Protein AF-A0A849QPM4-F1 (afdb_monomer)

Solvent-accessible surface area (backbone atoms only — not comparable to full-atom values): 6745 Å² total; per-residue (Å²): 118,54,63,45,78,47,82,52,65,40,59,77,87,46,47,65,64,45,48,28,86,63,24,33,84,74,69,76,41,72,45,34,41,70,76,54,75,69,30,29,40,37,68,52,59,66,65,58,49,67,76,77,43,57,95,75,34,30,56,38,23,39,34,31,46,74,77,60,52,73,65,28,50,52,52,50,50,54,53,51,52,49,59,72,71,38,87,42,35,65,56,47,51,51,52,38,43,75,80,37,46,67,54,40,53,51,49,52,51,46,47,46,75,74,45,51,93,80,112

Nearest PDB structures (foldseek):
  2b8w-assembly1_B  TM=3.363E-01  e=3.505E+00  Homo sapiens
  1m7b-assembly1_A  TM=2.935E-01  e=2.696E+00  Homo sapiens
  3clv-assembly1_A-2  TM=3.402E-01  e=8.781E+00  unclassified
  7u2p-assembly1_B  TM=2.395E-01  e=4.267E+00  Homo sapiens

Sequence (119 aa):
PGIYLELHSYSKDNFSILTGDGRFERHGVPAYIEIEAGVLMGSVSPHIRRDYFSPYDLCVSFEMPKRPSGQTLEVIGRLLDLVKECRDRDAFVSYMKTHYPVQTSVAVRNYLRFYGDLY

Structure (mmCIF, N/CA/C/O backbone):
data_AF-A0A849QPM4-F1
#
_entry.id   AF-A0A849QPM4-F1
#
loop_
_atom_site.group_PDB
_atom_site.id
_atom_site.type_symbol
_atom_site.label_atom_id
_atom_site.label_alt_id
_atom_site.label_comp_id
_atom_site.label_asym_id
_atom_site.label_entity_id
_atom_site.label_seq_id
_atom_site.pdbx_PDB_ins_code
_atom_site.Cartn_x
_atom_site.Cartn_y
_atom_site.Cartn_z
_atom_site.occupancy
_atom_site.B_iso_or_equiv
_atom_site.auth_seq_id
_atom_site.auth_comp_id
_atom_site.auth_asym_id
_atom_site.auth_atom_id
_atom_site.pdbx_PDB_model_num
ATOM 1 N N . PRO A 1 1 ? -1.801 -12.126 -14.353 1.00 72.75 1 PRO A N 1
ATOM 2 C CA . PRO A 1 1 ? -2.716 -10.962 -14.403 1.00 72.75 1 PRO A CA 1
ATOM 3 C C . PRO A 1 1 ? -1.890 -9.703 -14.154 1.00 72.75 1 PRO A C 1
ATOM 5 O O . PRO A 1 1 ? -0.985 -9.788 -13.335 1.00 72.75 1 PRO A O 1
ATOM 8 N N . GLY A 1 2 ? -2.168 -8.580 -14.825 1.00 89.06 2 GLY A N 1
ATOM 9 C CA . GLY A 1 2 ? -1.354 -7.360 -14.660 1.00 89.06 2 GLY A CA 1
ATOM 10 C C . GLY A 1 2 ? -1.485 -6.691 -13.285 1.00 89.06 2 GLY A C 1
ATOM 11 O O . GLY A 1 2 ? -0.663 -5.857 -12.909 1.00 89.06 2 GLY A O 1
ATOM 12 N N . ILE A 1 3 ? -2.524 -7.063 -12.531 1.00 92.62 3 ILE A N 1
ATOM 13 C CA . ILE A 1 3 ? -2.830 -6.551 -11.198 1.00 92.62 3 ILE A CA 1
ATOM 14 C C . ILE A 1 3 ? -3.250 -7.719 -10.296 1.00 92.62 3 ILE A C 1
ATOM 16 O O . ILE A 1 3 ? -4.076 -8.548 -10.681 1.00 92.62 3 ILE A O 1
ATOM 20 N N . TYR A 1 4 ? -2.689 -7.762 -9.092 1.00 94.75 4 TYR A N 1
ATOM 21 C CA . TYR A 1 4 ? -3.028 -8.670 -8.005 1.00 94.75 4 TYR A CA 1
ATOM 22 C C . TYR A 1 4 ? -3.171 -7.882 -6.705 1.00 94.75 4 TYR A C 1
ATOM 24 O O . TYR A 1 4 ? -2.316 -7.058 -6.366 1.00 94.75 4 TYR A O 1
ATOM 32 N N . LEU A 1 5 ? -4.263 -8.135 -5.987 1.00 95.25 5 LEU A N 1
ATOM 33 C CA . LEU A 1 5 ? -4.599 -7.441 -4.755 1.00 95.25 5 LEU A CA 1
ATOM 34 C C . LEU A 1 5 ? -4.949 -8.440 -3.658 1.00 95.25 5 LEU A C 1
ATOM 36 O O . LEU A 1 5 ? -5.775 -9.329 -3.862 1.00 95.25 5 LEU A O 1
ATOM 40 N N . GLU A 1 6 ? -4.362 -8.233 -2.486 1.00 96.62 6 GLU A N 1
ATOM 41 C CA . GLU A 1 6 ? -4.765 -8.872 -1.237 1.00 96.62 6 GLU A CA 1
ATOM 42 C C . GLU A 1 6 ? -5.471 -7.844 -0.347 1.00 96.62 6 GLU A C 1
ATOM 44 O O . GLU A 1 6 ? -5.038 -6.695 -0.237 1.00 96.62 6 GLU A O 1
ATOM 49 N N . LEU A 1 7 ? -6.566 -8.257 0.292 1.00 96.94 7 LEU A N 1
ATOM 50 C CA . LEU A 1 7 ? -7.263 -7.452 1.289 1.00 96.94 7 LEU A CA 1
ATOM 51 C C . LEU A 1 7 ? -7.363 -8.246 2.584 1.00 96.94 7 LEU A C 1
ATOM 53 O O . LEU A 1 7 ? -8.042 -9.272 2.641 1.00 96.94 7 LEU A O 1
ATOM 57 N N . HIS A 1 8 ? -6.716 -7.750 3.631 1.00 97.25 8 HIS A N 1
ATOM 58 C CA . HIS A 1 8 ? -6.685 -8.393 4.938 1.00 97.25 8 HIS A CA 1
ATOM 59 C C . HIS A 1 8 ? -7.186 -7.465 6.044 1.00 97.25 8 HIS A C 1
ATOM 61 O O . HIS A 1 8 ? -7.499 -6.289 5.839 1.00 97.25 8 HIS A O 1
ATOM 67 N N . SER A 1 9 ? -7.265 -8.014 7.255 1.00 96.94 9 SER A N 1
ATOM 68 C CA . SER A 1 9 ? -7.534 -7.224 8.448 1.00 96.94 9 SER A CA 1
ATOM 69 C C . SER A 1 9 ? -6.575 -7.544 9.585 1.00 96.94 9 SER A C 1
ATOM 71 O O . SER A 1 9 ? -6.178 -8.696 9.775 1.00 96.94 9 SER A O 1
ATOM 73 N N . TYR A 1 10 ? -6.260 -6.531 10.390 1.00 97.12 10 TYR A N 1
ATOM 74 C CA . TYR A 1 10 ? -5.343 -6.636 11.522 1.00 97.12 10 TYR A CA 1
ATOM 75 C C . TYR A 1 10 ? -6.030 -6.323 12.862 1.00 97.12 10 TYR A C 1
ATOM 77 O O . TYR A 1 10 ? -7.014 -5.580 12.946 1.00 97.12 10 TYR A O 1
ATOM 85 N N . SER A 1 11 ? -5.534 -6.919 13.949 1.00 96.25 11 SER A N 1
ATOM 86 C CA . SER A 1 11 ? -5.895 -6.514 15.317 1.00 96.25 11 SER A CA 1
ATOM 87 C C . SER A 1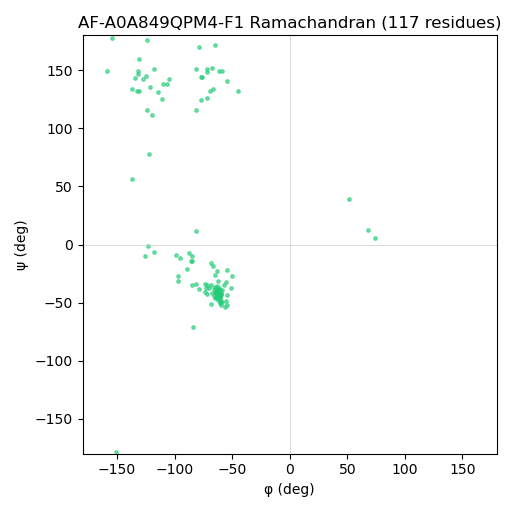 11 ? -5.160 -5.232 15.690 1.00 96.25 11 SER A C 1
ATOM 89 O O . SER A 1 11 ? -4.001 -5.074 15.329 1.00 96.25 11 SER A O 1
ATOM 91 N N . LYS A 1 12 ? -5.792 -4.337 16.460 1.00 91.12 12 LYS A N 1
ATOM 92 C CA . LYS A 1 12 ? -5.196 -3.042 16.847 1.00 91.12 12 LYS A CA 1
ATOM 93 C C . LYS A 1 12 ? -3.785 -3.174 17.435 1.00 91.12 12 LYS A C 1
ATOM 95 O O . LYS A 1 12 ? -2.923 -2.372 17.099 1.00 91.12 12 LYS A O 1
ATOM 100 N N . ASP A 1 13 ? -3.544 -4.223 18.217 1.00 92.88 13 ASP A N 1
ATOM 101 C CA . ASP A 1 13 ? -2.248 -4.503 18.849 1.00 92.88 13 ASP A CA 1
ATOM 102 C C . ASP A 1 13 ? -1.119 -4.765 17.837 1.00 92.88 13 ASP A C 1
ATOM 104 O O . ASP A 1 13 ? 0.051 -4.558 18.143 1.00 92.88 13 ASP A O 1
ATOM 108 N N . ASN A 1 14 ? -1.460 -5.168 16.609 1.00 93.50 14 ASN A N 1
ATOM 109 C CA . ASN A 1 14 ? -0.493 -5.421 15.545 1.00 93.50 14 ASN A CA 1
ATOM 110 C C . ASN A 1 14 ? -0.150 -4.173 14.731 1.00 93.50 14 ASN A C 1
ATOM 112 O O . ASN A 1 14 ? 0.756 -4.243 13.906 1.00 93.50 14 ASN A O 1
ATOM 116 N N . PHE A 1 15 ? -0.827 -3.039 14.934 1.00 93.75 15 PHE A N 1
ATOM 117 C CA . PHE A 1 15 ? -0.598 -1.844 14.120 1.00 93.75 15 PHE A CA 1
ATOM 118 C C . PHE A 1 15 ? 0.873 -1.410 14.140 1.00 93.75 15 PHE A C 1
ATOM 120 O O . PHE A 1 15 ? 1.505 -1.332 13.093 1.00 93.75 15 PHE A O 1
ATOM 127 N N . SER A 1 16 ? 1.443 -1.222 15.334 1.00 91.06 16 SER A N 1
ATOM 128 C CA . SER A 1 16 ? 2.841 -0.802 15.509 1.00 91.06 16 SER A CA 1
ATOM 129 C C . SER A 1 16 ? 3.851 -1.841 15.015 1.00 91.06 16 SER A C 1
ATOM 131 O O . SER A 1 16 ? 4.965 -1.493 14.627 1.00 91.06 16 SER A O 1
ATOM 133 N N . ILE A 1 17 ? 3.472 -3.120 15.010 1.00 90.31 17 ILE A N 1
ATOM 134 C CA . ILE A 1 17 ? 4.297 -4.214 14.485 1.00 90.31 17 ILE A CA 1
ATOM 135 C C . ILE A 1 17 ? 4.316 -4.170 12.953 1.00 90.31 17 ILE A C 1
ATOM 137 O O . ILE A 1 17 ? 5.363 -4.372 12.338 1.00 90.31 17 ILE A O 1
ATOM 141 N N . LEU A 1 18 ? 3.166 -3.894 12.334 1.00 91.50 18 LEU A N 1
ATOM 142 C CA . LEU A 1 18 ? 3.010 -3.841 10.883 1.00 91.50 18 LEU A CA 1
ATOM 143 C C . LEU A 1 18 ? 3.660 -2.593 10.278 1.00 91.50 18 LEU A C 1
ATOM 145 O O . LEU A 1 18 ? 4.253 -2.696 9.204 1.00 91.50 18 LEU A O 1
ATOM 149 N N . THR A 1 19 ? 3.584 -1.449 10.963 1.00 92.12 19 THR A N 1
ATOM 150 C CA . THR A 1 19 ? 4.086 -0.152 10.473 1.00 92.12 19 THR A CA 1
ATOM 151 C C . THR A 1 19 ? 5.462 0.240 11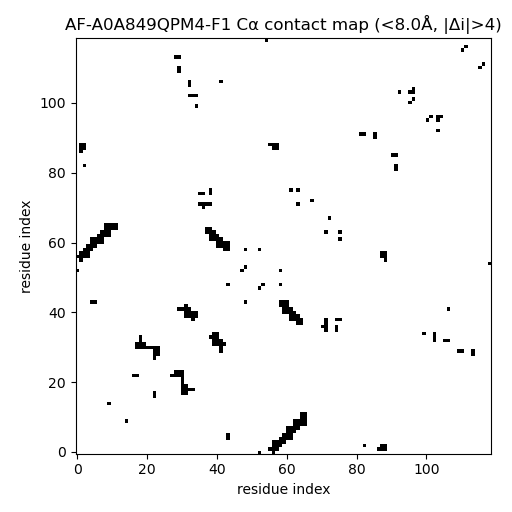.012 1.00 92.12 19 THR A C 1
ATOM 153 O O . THR A 1 19 ? 6.042 1.211 10.542 1.00 92.12 19 THR A O 1
ATOM 156 N N . GLY A 1 20 ? 6.007 -0.492 11.986 1.00 88.81 20 GLY A N 1
ATOM 157 C CA . GLY A 1 20 ? 7.228 -0.090 12.681 1.00 88.81 20 GLY A CA 1
ATOM 158 C C . GLY A 1 20 ? 8.482 -0.084 11.799 1.00 88.81 20 GLY A C 1
ATOM 159 O O . GLY A 1 20 ? 8.795 -1.077 11.142 1.00 88.81 20 GLY A O 1
ATOM 160 N N . ASP A 1 21 ? 9.266 0.993 11.887 1.00 71.88 21 ASP A N 1
ATOM 161 C CA . ASP A 1 21 ? 10.452 1.247 11.050 1.00 71.88 21 ASP A CA 1
ATOM 162 C C . ASP A 1 21 ? 11.504 0.126 11.083 1.00 71.88 21 ASP A C 1
ATOM 164 O O . ASP A 1 21 ? 12.136 -0.160 10.073 1.00 71.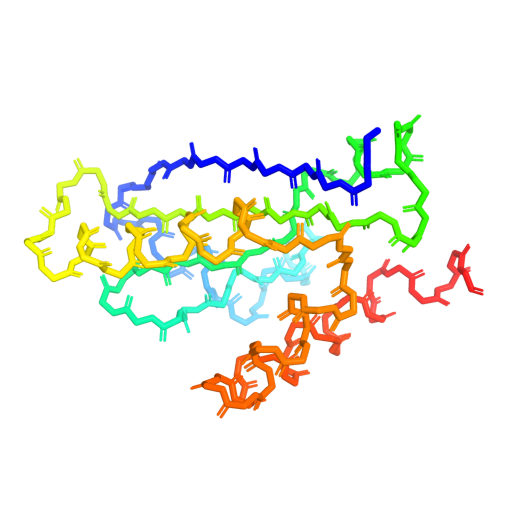88 21 ASP A O 1
ATOM 168 N N . GLY A 1 22 ? 11.643 -0.575 12.215 1.00 77.19 22 GLY A N 1
ATOM 169 C CA . GLY A 1 22 ? 12.579 -1.696 12.372 1.00 77.19 22 GLY A CA 1
ATOM 170 C C . GLY A 1 22 ? 12.080 -3.041 11.834 1.00 77.19 22 GLY A C 1
ATOM 171 O O . GLY A 1 22 ? 12.610 -4.084 12.222 1.00 77.19 22 GLY A O 1
ATOM 172 N N . ARG A 1 23 ? 10.978 -3.083 11.071 1.00 81.50 23 ARG A N 1
ATOM 173 C CA . ARG A 1 23 ? 10.416 -4.346 10.557 1.00 81.50 23 ARG A CA 1
ATOM 174 C C . ARG A 1 23 ? 11.329 -4.978 9.510 1.00 81.50 23 ARG A C 1
ATOM 176 O O . ARG A 1 23 ? 11.461 -6.199 9.495 1.00 81.50 23 ARG A O 1
ATOM 183 N N . PHE A 1 24 ? 12.001 -4.162 8.700 1.00 83.44 24 PHE A N 1
ATOM 184 C CA . PHE A 1 24 ? 12.929 -4.660 7.689 1.00 83.44 24 PHE A CA 1
ATOM 185 C C . PHE A 1 24 ? 14.108 -5.390 8.336 1.00 83.44 24 PHE A C 1
ATOM 187 O O . PHE A 1 24 ? 14.428 -6.509 7.957 1.00 83.44 24 PHE A O 1
ATOM 194 N N . GLU A 1 25 ? 14.699 -4.804 9.371 1.00 82.69 25 GLU A N 1
ATOM 195 C CA . GLU A 1 25 ? 15.850 -5.360 10.079 1.00 82.69 25 GLU A CA 1
ATOM 196 C C . GLU A 1 25 ? 15.465 -6.584 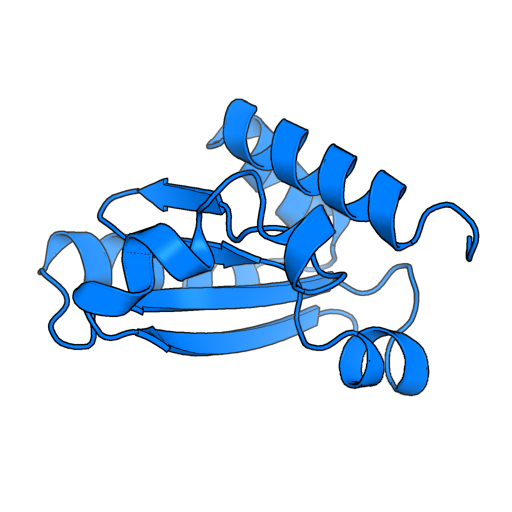10.922 1.00 82.69 25 GLU A C 1
ATOM 198 O O . GLU A 1 25 ? 16.246 -7.524 11.035 1.00 82.69 25 GLU A O 1
ATOM 203 N N . ARG A 1 26 ? 14.254 -6.600 11.498 1.00 83.38 26 ARG A N 1
ATOM 204 C CA . ARG A 1 26 ? 13.790 -7.694 12.372 1.00 83.38 26 ARG A CA 1
ATOM 205 C C . ARG A 1 26 ? 13.178 -8.877 11.628 1.00 83.38 26 ARG A C 1
ATOM 207 O O . ARG A 1 26 ? 13.297 -10.006 12.090 1.00 83.38 26 ARG A O 1
ATOM 214 N N . HIS A 1 27 ? 12.490 -8.621 10.520 1.00 82.81 27 HIS A N 1
ATOM 215 C CA . HIS A 1 27 ? 11.687 -9.625 9.814 1.00 82.81 27 HIS A CA 1
ATOM 216 C C . HIS A 1 27 ? 12.099 -9.810 8.354 1.00 82.81 27 HIS A C 1
ATOM 218 O O . HIS A 1 27 ? 11.496 -10.618 7.653 1.00 82.81 27 HIS A O 1
ATOM 224 N N . GLY A 1 28 ? 13.095 -9.059 7.879 1.00 83.75 28 GLY A N 1
ATOM 225 C CA . GLY A 1 28 ? 13.572 -9.140 6.504 1.00 83.75 28 GLY A CA 1
ATOM 226 C C . GLY A 1 28 ? 12.566 -8.634 5.474 1.00 83.75 28 GLY A C 1
ATOM 227 O O . GLY A 1 28 ? 12.765 -8.889 4.298 1.00 83.75 28 GLY A O 1
ATOM 228 N N . VAL A 1 29 ? 11.484 -7.954 5.873 1.00 85.31 29 VAL A N 1
ATOM 229 C CA . VAL A 1 29 ? 10.455 -7.432 4.959 1.00 85.31 29 VAL A CA 1
ATOM 230 C C . VAL A 1 29 ? 10.092 -5.987 5.307 1.00 85.31 29 VAL A C 1
ATOM 232 O O . VAL A 1 29 ? 10.042 -5.643 6.492 1.00 85.31 29 VAL A O 1
ATOM 235 N N . PRO A 1 30 ? 9.815 -5.119 4.315 1.00 88.56 30 PRO A N 1
ATOM 236 C CA . PRO A 1 30 ? 9.455 -3.731 4.585 1.00 88.56 30 PRO A CA 1
ATOM 237 C C . PRO A 1 30 ? 8.208 -3.578 5.462 1.00 88.56 30 PRO A C 1
ATOM 239 O O . PRO A 1 30 ? 7.289 -4.398 5.412 1.00 88.56 30 PRO A O 1
ATOM 242 N N . ALA A 1 31 ? 8.158 -2.502 6.245 1.00 92.62 31 ALA A N 1
ATOM 243 C CA . ALA A 1 31 ? 6.954 -2.087 6.959 1.00 92.62 31 ALA A CA 1
ATOM 244 C C . ALA A 1 31 ? 5.805 -1.760 5.994 1.00 92.62 31 ALA A C 1
ATOM 246 O O . ALA A 1 31 ? 6.028 -1.293 4.871 1.00 92.62 31 ALA A O 1
ATOM 247 N N . TYR A 1 32 ? 4.579 -1.997 6.456 1.00 95.12 32 TYR A N 1
ATOM 248 C CA . TYR A 1 32 ? 3.394 -1.419 5.840 1.00 95.12 32 TYR A CA 1
ATOM 249 C C . TYR A 1 32 ? 3.383 0.096 6.046 1.00 95.12 32 TYR A C 1
ATOM 251 O O . TYR A 1 32 ? 3.904 0.612 7.033 1.00 95.12 32 TYR A O 1
ATOM 259 N N . ILE A 1 33 ? 2.756 0.803 5.115 1.00 96.06 33 ILE A N 1
ATOM 260 C CA . ILE A 1 33 ? 2.652 2.259 5.110 1.00 96.06 33 ILE A CA 1
ATOM 261 C C . ILE A 1 33 ? 1.200 2.623 5.377 1.00 96.06 33 ILE A C 1
ATOM 263 O O . ILE A 1 33 ? 0.313 2.162 4.662 1.00 96.06 33 ILE A O 1
ATOM 267 N N . GLU A 1 34 ? 0.943 3.451 6.386 1.00 96.75 34 GLU A N 1
ATOM 268 C CA . GLU A 1 34 ? -0.404 3.973 6.606 1.00 96.75 34 GLU A CA 1
ATOM 269 C C . GLU A 1 34 ? -0.764 4.997 5.519 1.00 96.75 34 GLU A C 1
ATOM 271 O O . GLU A 1 34 ? -0.030 5.957 5.274 1.00 96.75 34 GLU A O 1
ATOM 276 N N . ILE A 1 35 ? -1.896 4.766 4.855 1.00 95.94 35 ILE A N 1
ATOM 277 C CA . ILE A 1 35 ? -2.484 5.667 3.866 1.00 95.94 35 ILE A CA 1
ATOM 278 C C . ILE A 1 35 ? -3.321 6.718 4.594 1.00 95.94 35 ILE A C 1
ATOM 280 O O . ILE A 1 35 ? -2.919 7.877 4.665 1.00 95.94 35 ILE A O 1
ATOM 284 N N . GLU A 1 36 ? -4.457 6.298 5.155 1.00 95.38 36 GLU A N 1
ATOM 285 C CA . GLU A 1 36 ? -5.420 7.123 5.890 1.00 95.38 36 GLU A CA 1
ATOM 286 C C . GLU A 1 36 ? -6.274 6.234 6.808 1.00 95.38 36 GLU A C 1
ATOM 288 O O . GLU A 1 36 ? -6.584 5.099 6.452 1.00 95.38 36 GLU A O 1
ATOM 293 N N . ALA A 1 37 ? -6.729 6.761 7.949 1.00 95.75 37 ALA A N 1
ATOM 294 C CA . ALA A 1 37 ? -7.741 6.129 8.809 1.00 95.75 37 ALA A CA 1
ATOM 295 C C . ALA A 1 37 ? -7.445 4.659 9.196 1.00 95.75 37 ALA A C 1
ATOM 297 O O . ALA A 1 37 ? -8.357 3.823 9.231 1.00 95.75 37 ALA A O 1
ATOM 298 N N . GLY A 1 38 ? -6.177 4.332 9.480 1.00 96.31 38 GLY A N 1
ATOM 299 C CA . GLY A 1 38 ? -5.733 2.972 9.792 1.00 96.31 38 GLY A CA 1
ATOM 300 C C . GLY A 1 38 ? -5.670 2.031 8.586 1.00 96.31 38 GLY A C 1
ATOM 301 O O . GLY A 1 38 ? -5.426 0.842 8.750 1.00 96.31 38 GLY A O 1
ATOM 302 N N . VAL A 1 39 ? -5.893 2.510 7.366 1.00 98.06 39 VAL A N 1
ATOM 303 C CA . VAL A 1 39 ? -5.677 1.695 6.171 1.00 98.06 39 VAL A CA 1
ATOM 304 C C . VAL A 1 39 ? -4.190 1.629 5.878 1.00 98.06 39 VAL A C 1
ATOM 306 O O . VAL A 1 39 ? -3.528 2.651 5.708 1.00 98.06 39 VAL A O 1
ATOM 309 N N . LEU A 1 40 ? -3.674 0.412 5.800 1.00 97.81 40 LEU A N 1
ATOM 310 C CA . LEU A 1 40 ? -2.278 0.115 5.542 1.00 97.81 40 LEU A CA 1
ATOM 311 C C . LEU A 1 40 ? -2.100 -0.382 4.110 1.00 97.81 40 LEU A C 1
ATOM 313 O O . LEU A 1 40 ? -2.921 -1.147 3.615 1.00 97.81 40 LEU A O 1
ATOM 317 N N . MET A 1 41 ? -1.001 0.009 3.471 1.00 97.12 41 MET A N 1
ATOM 318 C CA . MET A 1 41 ? -0.583 -0.458 2.152 1.00 97.12 41 MET A CA 1
ATOM 319 C C . MET A 1 41 ? 0.798 -1.106 2.229 1.00 97.12 41 MET A C 1
ATOM 321 O O . MET A 1 41 ? 1.723 -0.566 2.840 1.00 97.12 41 MET A O 1
ATOM 325 N N . GLY A 1 42 ? 0.952 -2.253 1.577 1.00 93.69 42 GLY A N 1
ATOM 326 C CA . GLY A 1 42 ? 2.212 -2.978 1.489 1.00 93.69 42 GLY A CA 1
ATOM 327 C C . GLY A 1 42 ? 2.333 -3.793 0.205 1.00 93.69 42 GLY A C 1
ATOM 328 O O . GLY A 1 42 ? 1.453 -3.785 -0.655 1.00 93.69 42 GLY A O 1
ATOM 329 N N . SER A 1 43 ? 3.450 -4.508 0.080 1.00 87.12 43 SER A N 1
ATOM 330 C CA . SER A 1 43 ? 3.610 -5.556 -0.932 1.00 87.12 43 SER A CA 1
ATOM 331 C C . SER A 1 43 ? 2.960 -6.844 -0.435 1.00 87.12 43 SER A C 1
ATOM 333 O O . SER A 1 43 ? 2.971 -7.124 0.762 1.00 87.12 43 SER A O 1
ATOM 335 N N . VAL A 1 44 ? 2.482 -7.663 -1.369 1.00 92.38 44 VAL A N 1
ATOM 336 C CA . VAL A 1 44 ? 2.120 -9.062 -1.095 1.00 92.38 44 VAL A CA 1
ATOM 337 C C . VAL A 1 44 ? 3.353 -9.885 -0.705 1.00 92.38 44 VAL A C 1
ATOM 339 O O . VAL A 1 44 ? 4.492 -9.412 -0.838 1.00 92.38 44 VAL A O 1
ATOM 342 N N . SER A 1 45 ? 3.122 -11.125 -0.262 1.00 89.81 45 SER A N 1
ATOM 343 C CA . SER A 1 45 ? 4.175 -12.094 0.069 1.00 89.81 45 SER A CA 1
ATOM 344 C C . SER A 1 45 ? 5.282 -12.140 -1.003 1.00 89.81 45 SER A C 1
ATOM 346 O O . SER A 1 45 ? 4.965 -12.269 -2.190 1.00 89.81 45 SER A O 1
ATOM 348 N N . PRO A 1 46 ? 6.577 -12.097 -0.623 1.00 88.94 46 PRO A N 1
ATOM 349 C CA . PRO A 1 46 ? 7.683 -12.167 -1.578 1.00 88.94 46 PRO A CA 1
ATOM 350 C C . PRO A 1 46 ? 7.659 -13.419 -2.456 1.00 88.94 46 PRO A C 1
ATOM 352 O O . PRO A 1 46 ? 8.006 -13.329 -3.628 1.00 88.94 46 PRO A O 1
ATOM 355 N N . HIS A 1 47 ? 7.220 -14.560 -1.914 1.00 90.31 47 HIS A N 1
ATOM 356 C CA . HIS A 1 47 ? 7.062 -15.798 -2.682 1.00 90.31 47 HIS A CA 1
ATOM 357 C C . HIS A 1 47 ? 5.983 -15.644 -3.751 1.00 90.31 47 HIS A C 1
ATOM 359 O O . HIS A 1 47 ? 6.216 -15.935 -4.916 1.00 90.31 47 HIS A O 1
ATOM 365 N N . ILE A 1 48 ? 4.828 -15.077 -3.385 1.00 90.56 48 ILE A N 1
ATOM 366 C CA . ILE A 1 48 ? 3.757 -14.819 -4.352 1.00 90.56 48 ILE A CA 1
ATOM 367 C C . ILE A 1 48 ? 4.260 -13.876 -5.449 1.00 90.56 48 ILE A C 1
ATOM 369 O O . ILE A 1 48 ? 4.124 -14.174 -6.632 1.00 90.56 48 ILE A O 1
ATOM 373 N N . ARG A 1 49 ? 4.886 -12.755 -5.069 1.00 90.88 49 ARG A N 1
ATOM 374 C CA . ARG A 1 49 ? 5.352 -11.757 -6.037 1.00 90.88 49 ARG A CA 1
ATOM 375 C C . ARG A 1 49 ? 6.436 -12.290 -6.975 1.00 90.88 49 ARG A C 1
ATOM 377 O O . ARG A 1 49 ? 6.395 -11.959 -8.151 1.00 90.88 49 ARG A O 1
ATOM 384 N N . ARG A 1 50 ? 7.409 -13.055 -6.470 1.00 90.31 50 ARG A N 1
ATOM 385 C CA . ARG A 1 50 ? 8.548 -13.542 -7.270 1.00 90.31 50 ARG A CA 1
ATOM 386 C C . ARG A 1 50 ? 8.189 -14.740 -8.140 1.00 90.31 50 ARG A C 1
ATOM 388 O O . ARG A 1 50 ? 8.663 -14.817 -9.266 1.00 90.31 50 ARG A O 1
ATOM 395 N N . ASP A 1 51 ? 7.359 -15.646 -7.632 1.00 92.00 51 ASP A N 1
ATOM 396 C CA . ASP A 1 51 ? 7.152 -16.941 -8.282 1.00 92.00 51 ASP A CA 1
ATOM 397 C C . ASP A 1 51 ? 6.018 -16.900 -9.323 1.00 92.00 51 ASP A C 1
ATOM 399 O O . ASP A 1 51 ? 5.981 -17.739 -10.222 1.00 92.00 51 ASP A O 1
ATOM 403 N N . TYR A 1 52 ? 5.097 -15.927 -9.230 1.00 92.69 52 TYR A N 1
ATOM 404 C CA . TYR A 1 52 ? 3.870 -15.906 -10.044 1.00 92.69 52 TYR A CA 1
ATOM 405 C C . TYR A 1 52 ? 3.635 -14.623 -10.848 1.00 92.69 52 TYR A C 1
ATOM 407 O O . TYR A 1 52 ? 2.724 -14.598 -11.679 1.00 92.69 52 TYR A O 1
ATOM 415 N N . PHE A 1 53 ? 4.411 -13.561 -10.617 1.00 92.31 53 PHE A N 1
ATOM 416 C CA . PHE A 1 53 ? 4.171 -12.253 -11.228 1.00 92.31 53 PHE A CA 1
ATOM 417 C C . PHE A 1 53 ? 5.433 -11.653 -11.834 1.00 92.31 53 PHE A C 1
ATOM 419 O O . PHE A 1 53 ? 6.549 -11.852 -11.360 1.00 92.31 53 PHE A O 1
ATOM 426 N N . SER A 1 54 ? 5.235 -10.873 -12.891 1.00 90.12 54 SER A N 1
ATOM 427 C CA . SER A 1 54 ? 6.292 -10.084 -13.506 1.00 90.12 54 SER A CA 1
ATOM 428 C C . SER A 1 54 ? 6.680 -8.894 -12.612 1.00 90.12 54 SER A C 1
ATOM 430 O O . SER A 1 54 ? 5.814 -8.326 -11.940 1.00 90.12 54 SER A O 1
ATOM 432 N N . PRO A 1 55 ? 7.937 -8.407 -12.652 1.00 84.94 55 PRO A N 1
ATOM 433 C CA . PRO A 1 55 ? 8.314 -7.111 -12.065 1.00 84.94 55 PRO A CA 1
ATOM 434 C C . PRO A 1 55 ? 7.418 -5.938 -12.482 1.00 84.94 55 PRO A C 1
ATOM 436 O O . PRO A 1 55 ? 7.299 -4.948 -11.748 1.00 84.94 55 PRO A O 1
ATOM 439 N N . TYR A 1 56 ? 6.808 -6.030 -13.665 1.00 87.38 56 TYR A N 1
ATOM 440 C CA . TYR A 1 56 ? 5.931 -5.001 -14.215 1.00 87.38 56 TYR A CA 1
ATOM 441 C C . TYR A 1 56 ? 4.480 -5.113 -13.729 1.00 87.38 56 TYR A C 1
ATOM 443 O O . TYR A 1 56 ? 3.741 -4.135 -13.837 1.00 87.38 56 TYR A O 1
ATOM 451 N N . ASP A 1 57 ? 4.095 -6.241 -13.126 1.00 92.38 57 ASP A N 1
ATOM 452 C CA . ASP A 1 57 ? 2.761 -6.426 -12.562 1.00 92.38 57 ASP A CA 1
ATOM 453 C C . ASP A 1 57 ? 2.626 -5.682 -11.223 1.00 92.38 57 ASP A C 1
ATOM 455 O O . ASP A 1 57 ? 3.551 -5.611 -10.394 1.00 92.38 57 ASP A O 1
ATOM 459 N N . LEU A 1 58 ? 1.435 -5.135 -10.981 1.00 92.31 58 LEU A N 1
ATOM 460 C CA . LEU A 1 58 ? 1.078 -4.538 -9.700 1.00 92.31 58 LEU A CA 1
ATOM 461 C C . LEU A 1 58 ? 0.670 -5.642 -8.724 1.00 92.31 58 LEU A C 1
ATOM 463 O O . LEU A 1 58 ? -0.356 -6.282 -8.921 1.00 92.31 58 LEU A O 1
ATOM 467 N N . CYS A 1 59 ? 1.428 -5.831 -7.643 1.00 94.31 59 CYS A N 1
ATOM 468 C CA . CYS A 1 59 ? 1.007 -6.674 -6.524 1.00 94.31 59 CYS A CA 1
ATOM 469 C C . CYS A 1 59 ? 0.948 -5.823 -5.259 1.00 94.31 59 CYS A C 1
ATOM 471 O O . CYS A 1 59 ? 1.993 -5.393 -4.763 1.00 94.31 59 CYS A O 1
ATOM 473 N N . VAL A 1 60 ? -0.252 -5.588 -4.739 1.00 95.00 60 VAL A N 1
ATOM 474 C CA . VAL A 1 60 ? -0.479 -4.724 -3.576 1.00 95.00 60 VAL A CA 1
ATOM 475 C C . VAL A 1 60 ? -1.297 -5.452 -2.518 1.00 95.00 60 VAL A C 1
ATOM 477 O O 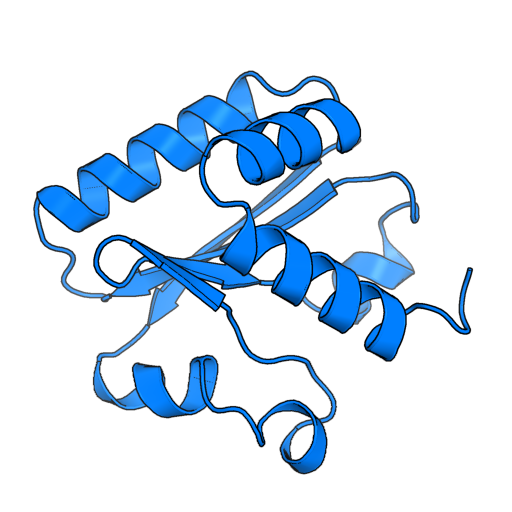. VAL A 1 60 ? -2.204 -6.216 -2.832 1.00 95.00 60 VAL A O 1
ATOM 480 N N . SER A 1 61 ? -0.966 -5.217 -1.256 1.00 96.75 61 SER A N 1
ATOM 481 C CA . SER A 1 61 ? -1.754 -5.663 -0.113 1.00 96.75 61 SER A CA 1
ATOM 482 C C . SER A 1 61 ? -2.305 -4.443 0.610 1.00 96.75 61 SER A C 1
ATOM 484 O O . SER A 1 61 ? -1.553 -3.504 0.899 1.00 96.75 61 SER A O 1
ATOM 486 N N . PHE A 1 62 ? -3.604 -4.462 0.902 1.00 97.94 62 PHE A N 1
ATOM 487 C CA . PHE A 1 62 ? -4.234 -3.522 1.817 1.00 97.94 62 PHE A CA 1
ATOM 488 C C . PHE A 1 62 ? -4.648 -4.228 3.102 1.00 97.94 62 PHE A C 1
ATOM 490 O O . PHE A 1 62 ? -5.226 -5.316 3.071 1.00 97.94 62 PHE A O 1
ATOM 497 N N . GLU A 1 63 ? -4.420 -3.575 4.238 1.00 97.94 63 GLU A N 1
ATOM 498 C CA . GLU A 1 63 ? -4.951 -4.037 5.516 1.00 97.94 63 GLU A CA 1
ATOM 499 C C . GLU A 1 63 ? -5.761 -2.950 6.216 1.00 97.94 63 GLU A C 1
ATOM 501 O O . GLU A 1 63 ? -5.428 -1.769 6.165 1.00 97.94 63 GLU A O 1
ATOM 506 N N . MET A 1 64 ? -6.819 -3.361 6.911 1.00 97.69 64 MET A N 1
ATOM 507 C CA . MET A 1 64 ? -7.637 -2.480 7.746 1.00 97.69 64 MET A CA 1
ATOM 508 C C . MET A 1 64 ? -7.851 -3.074 9.146 1.00 97.69 64 MET A C 1
ATOM 510 O O . MET A 1 64 ? -7.746 -4.290 9.327 1.00 97.69 64 MET A O 1
ATOM 514 N N . PRO A 1 65 ? -8.198 -2.274 10.166 1.00 97.75 65 PRO A N 1
ATOM 515 C CA . PRO A 1 65 ? -8.584 -2.809 11.463 1.00 97.75 65 PRO A CA 1
ATOM 516 C C . PRO A 1 65 ? -9.727 -3.824 11.342 1.00 97.75 65 PRO A C 1
ATOM 518 O O . PRO A 1 65 ? -10.709 -3.575 10.650 1.00 97.75 65 PRO A O 1
ATOM 521 N N . LYS A 1 66 ? -9.679 -4.917 12.116 1.00 97.19 66 LYS A N 1
ATOM 522 C CA . LYS A 1 66 ? -10.784 -5.901 12.232 1.00 97.19 66 LYS A CA 1
ATOM 523 C C . LYS A 1 66 ? -12.136 -5.288 12.618 1.00 97.19 66 LYS A C 1
ATOM 525 O O . LYS A 1 66 ? -13.176 -5.904 12.415 1.00 97.19 66 LYS A O 1
ATOM 530 N N . ARG A 1 67 ? -12.120 -4.106 13.234 1.00 96.38 67 ARG A N 1
ATOM 531 C CA . ARG A 1 67 ? -13.305 -3.299 13.549 1.00 96.38 67 ARG A CA 1
ATOM 532 C C . ARG A 1 67 ? -13.127 -1.930 12.884 1.00 96.38 67 ARG A C 1
ATOM 534 O O . ARG A 1 67 ? -12.677 -1.007 13.569 1.00 96.38 67 ARG A O 1
ATOM 541 N N . PRO A 1 68 ? -13.362 -1.827 11.565 1.00 96.50 68 PRO A N 1
ATOM 542 C CA . PRO A 1 68 ? -13.132 -0.596 10.822 1.00 96.50 68 PRO A CA 1
ATOM 543 C C . PRO A 1 68 ? -14.195 0.450 11.182 1.00 96.50 68 PRO A C 1
ATOM 545 O O . PRO A 1 68 ? -15.333 0.106 11.506 1.00 96.50 68 PRO A O 1
ATOM 548 N N . SER A 1 69 ? -13.826 1.730 11.145 1.00 97.19 69 SER A N 1
ATOM 549 C CA . SER A 1 69 ? -14.803 2.822 11.216 1.00 97.19 69 SER A CA 1
ATOM 550 C C . SER A 1 69 ? -15.473 3.022 9.850 1.00 97.19 69 SER A C 1
ATOM 552 O O . SER A 1 69 ? -15.006 2.485 8.844 1.00 97.19 69 SER A O 1
ATOM 554 N N . GLY A 1 70 ? -16.536 3.834 9.789 1.00 98.12 70 GLY A N 1
ATOM 555 C CA . GLY A 1 70 ? -17.122 4.244 8.505 1.00 98.12 70 GLY A CA 1
ATOM 556 C C . GLY A 1 70 ? -16.082 4.885 7.579 1.00 98.12 70 GLY A C 1
ATOM 557 O O . GLY A 1 70 ? -15.961 4.490 6.427 1.00 98.12 70 GLY A O 1
ATOM 558 N N . GLN A 1 71 ? -15.232 5.758 8.128 1.00 98.00 71 GLN A N 1
ATOM 559 C CA . GLN A 1 71 ? -14.140 6.392 7.386 1.00 98.00 71 GLN A CA 1
ATOM 560 C C . GLN A 1 71 ? -13.123 5.373 6.849 1.00 98.00 71 GLN A C 1
ATOM 562 O O . GLN A 1 71 ? -12.697 5.473 5.704 1.00 98.00 71 GLN A O 1
ATOM 567 N N . THR A 1 72 ? -12.742 4.362 7.638 1.00 98.06 72 THR A N 1
ATOM 568 C CA . THR A 1 72 ? -11.853 3.289 7.161 1.00 98.06 72 THR A CA 1
ATOM 569 C C . THR A 1 72 ? -12.470 2.548 5.970 1.00 98.06 72 THR A C 1
ATOM 571 O O . THR A 1 72 ? -11.775 2.264 4.995 1.00 98.06 72 THR A O 1
ATOM 574 N N . LEU A 1 73 ? -13.771 2.240 6.034 1.00 98.06 73 LEU A N 1
ATOM 575 C CA . LEU A 1 73 ? -14.480 1.558 4.948 1.00 98.06 73 LEU A CA 1
ATOM 576 C C . LEU A 1 73 ? -14.567 2.426 3.687 1.00 98.06 73 LEU A C 1
ATOM 578 O O . LEU A 1 73 ? -14.388 1.903 2.591 1.00 98.06 73 LEU A O 1
ATOM 582 N N . GLU A 1 74 ? -14.777 3.735 3.831 1.00 98.19 74 GLU A N 1
ATOM 583 C CA . GLU A 1 74 ? -14.753 4.686 2.712 1.00 98.19 74 GLU A CA 1
ATOM 584 C C . GLU A 1 74 ? -13.381 4.730 2.029 1.00 98.19 74 GLU A C 1
ATOM 586 O O . GLU A 1 74 ? -13.295 4.666 0.801 1.00 98.19 74 GLU A O 1
ATOM 591 N N . VAL A 1 75 ? -12.297 4.782 2.813 1.00 98.00 75 VAL A N 1
ATOM 592 C CA . VAL A 1 75 ? -10.925 4.774 2.281 1.00 98.00 75 VAL A CA 1
ATOM 593 C C . VAL A 1 75 ? -10.643 3.474 1.529 1.00 98.00 75 VAL A C 1
ATOM 595 O O . VAL A 1 75 ? -10.160 3.523 0.397 1.00 98.00 75 VAL A O 1
ATOM 598 N N . ILE A 1 76 ? -10.972 2.315 2.113 1.00 97.75 76 ILE A N 1
ATOM 599 C CA . ILE A 1 76 ? -10.809 1.018 1.437 1.00 97.75 76 ILE A CA 1
ATOM 600 C C . ILE A 1 76 ? -11.649 0.954 0.164 1.00 97.75 76 ILE A C 1
ATOM 602 O O . ILE A 1 76 ? -11.121 0.562 -0.871 1.00 97.75 76 ILE A O 1
ATOM 606 N N . GLY A 1 77 ? -12.915 1.379 0.204 1.00 97.81 77 GLY A N 1
ATOM 607 C CA . GLY A 1 77 ? -13.783 1.411 -0.974 1.00 97.81 77 GLY A CA 1
ATOM 608 C C . GLY A 1 77 ? -13.160 2.212 -2.117 1.00 97.81 77 GLY A C 1
ATOM 609 O O . GLY A 1 77 ? -13.013 1.695 -3.221 1.00 97.81 77 GLY A O 1
ATOM 610 N N . ARG A 1 78 ? -12.670 3.423 -1.822 1.00 97.06 78 ARG A N 1
ATOM 611 C CA . ARG A 1 78 ? -11.982 4.279 -2.799 1.00 97.06 78 ARG A CA 1
ATOM 612 C C . ARG A 1 78 ? -10.727 3.624 -3.383 1.00 97.06 78 ARG A C 1
ATOM 614 O O . ARG A 1 78 ? -10.482 3.746 -4.579 1.00 97.06 78 ARG A O 1
ATOM 621 N N . LEU A 1 79 ? -9.922 2.945 -2.563 1.00 96.81 79 LEU A N 1
ATOM 622 C CA . LEU A 1 79 ? -8.716 2.252 -3.032 1.00 96.81 79 LEU A CA 1
ATOM 623 C C . LEU A 1 79 ? -9.047 1.013 -3.876 1.00 96.81 79 LEU A C 1
ATOM 625 O O . LEU A 1 79 ? -8.362 0.748 -4.861 1.00 96.81 79 LEU A O 1
ATOM 629 N N . LEU A 1 80 ? -10.097 0.267 -3.527 1.00 96.69 80 LEU A N 1
ATOM 630 C CA . LEU A 1 80 ? -10.557 -0.874 -4.319 1.00 96.69 80 LEU A CA 1
ATOM 631 C C . LEU A 1 80 ? -11.132 -0.424 -5.663 1.00 96.69 80 LEU A C 1
ATOM 633 O O . LEU A 1 80 ? -10.812 -1.029 -6.685 1.00 96.69 80 LEU A O 1
ATOM 637 N N . ASP A 1 81 ? -11.915 0.657 -5.681 1.00 96.25 81 ASP A N 1
ATOM 638 C CA . ASP A 1 81 ? -12.395 1.263 -6.923 1.00 96.25 81 ASP A CA 1
ATOM 639 C C . ASP A 1 81 ? -11.230 1.750 -7.785 1.00 96.25 81 ASP A C 1
ATOM 641 O O . ASP A 1 81 ? -11.188 1.443 -8.972 1.00 96.25 81 ASP A O 1
ATOM 645 N N . LEU A 1 82 ? -10.225 2.404 -7.196 1.00 94.75 82 LEU A N 1
ATOM 646 C CA . LEU A 1 82 ? -9.002 2.768 -7.910 1.00 94.75 82 LEU A CA 1
ATOM 647 C C . LEU A 1 82 ? -8.350 1.550 -8.577 1.00 94.75 82 LEU A C 1
ATOM 649 O O . LEU A 1 82 ? -8.039 1.599 -9.765 1.00 94.75 82 LEU A O 1
ATOM 653 N N . VAL A 1 83 ? -8.119 0.470 -7.827 1.00 94.44 83 VAL A N 1
ATOM 654 C CA . VAL A 1 83 ? -7.440 -0.721 -8.360 1.00 94.44 83 VAL A CA 1
ATOM 655 C C . VAL A 1 83 ? -8.273 -1.395 -9.449 1.00 94.44 83 VAL A C 1
ATOM 657 O O . VAL A 1 83 ? -7.710 -1.843 -10.444 1.00 94.44 83 VAL A O 1
ATOM 660 N N . LYS A 1 84 ? -9.602 -1.414 -9.299 1.00 92.88 84 LYS A N 1
ATOM 661 C CA . LYS A 1 84 ? -10.545 -1.937 -10.296 1.00 92.88 84 LYS A CA 1
ATOM 662 C C . LYS A 1 84 ? -10.499 -1.157 -11.616 1.00 92.88 84 LYS A C 1
ATOM 664 O O . LYS A 1 84 ? -10.599 -1.766 -12.675 1.00 92.88 84 LYS A O 1
ATOM 669 N N . GLU A 1 85 ? -10.341 0.164 -11.554 1.00 91.06 85 GLU A N 1
ATOM 670 C CA . GLU A 1 85 ? -10.282 1.039 -12.736 1.00 91.06 85 GLU A CA 1
ATOM 671 C C . GLU A 1 85 ? -8.866 1.155 -13.336 1.00 91.06 85 GLU A C 1
ATOM 673 O O . GLU A 1 85 ? -8.690 1.626 -14.465 1.00 91.06 85 GLU A O 1
ATOM 678 N N . CYS A 1 86 ? -7.831 0.731 -12.604 1.00 89.50 86 CYS A N 1
ATOM 679 C CA . CYS A 1 86 ? -6.457 0.750 -13.094 1.00 89.50 86 CYS A CA 1
ATOM 680 C C . CYS A 1 86 ? -6.249 -0.282 -14.205 1.00 89.50 86 CYS A C 1
ATOM 682 O O . CYS A 1 86 ? -6.571 -1.460 -14.072 1.00 89.50 86 CYS A O 1
ATOM 684 N N . ARG A 1 87 ? -5.628 0.161 -15.300 1.00 86.44 87 ARG A N 1
ATOM 685 C CA . ARG A 1 87 ? -5.238 -0.723 -16.409 1.00 86.44 87 ARG A CA 1
ATOM 686 C C . ARG A 1 87 ? -3.931 -1.456 -16.134 1.00 86.44 87 ARG A C 1
ATOM 688 O O . ARG A 1 87 ? -3.757 -2.590 -16.567 1.00 86.44 87 ARG A O 1
ATOM 695 N N . ASP A 1 88 ? -3.022 -0.792 -15.431 1.00 90.19 88 ASP A N 1
ATOM 696 C CA . ASP A 1 88 ? -1.676 -1.267 -15.151 1.00 90.19 88 ASP A CA 1
ATOM 697 C C . ASP A 1 88 ? -1.118 -0.632 -13.866 1.00 90.19 88 ASP A C 1
ATOM 699 O O . ASP A 1 88 ? -1.747 0.205 -13.204 1.00 90.19 88 ASP A O 1
ATOM 703 N N . ARG A 1 89 ? 0.095 -1.059 -13.511 1.00 91.94 89 ARG A N 1
ATOM 704 C CA . ARG A 1 89 ? 0.861 -0.559 -12.369 1.00 91.94 89 ARG A CA 1
ATOM 705 C C . ARG A 1 89 ? 1.129 0.942 -12.447 1.00 91.94 89 ARG A C 1
ATOM 707 O O . ARG A 1 89 ? 1.100 1.611 -11.416 1.00 91.94 89 ARG A O 1
ATOM 714 N N . ASP A 1 90 ? 1.425 1.472 -13.627 1.00 92.56 90 ASP A N 1
ATOM 715 C CA . ASP A 1 90 ? 1.873 2.856 -13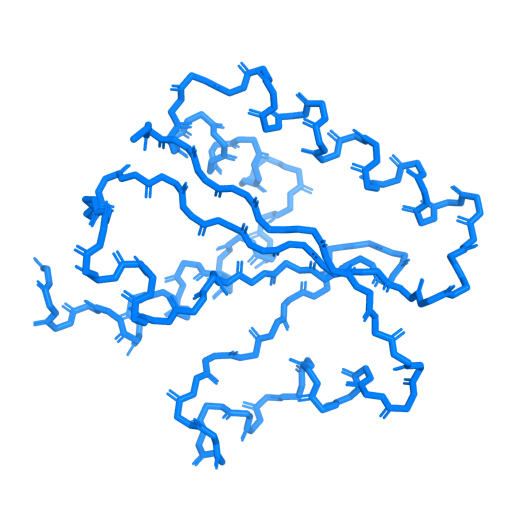.772 1.00 92.56 90 ASP A CA 1
ATOM 716 C C . ASP A 1 90 ? 0.706 3.830 -13.576 1.00 92.56 90 ASP A C 1
ATOM 718 O O . ASP A 1 90 ? 0.885 4.876 -12.946 1.00 92.56 90 ASP A O 1
ATOM 722 N N . ALA A 1 91 ? -0.504 3.451 -13.998 1.00 93.69 91 ALA A N 1
ATOM 723 C CA . ALA A 1 91 ? -1.738 4.161 -13.676 1.00 93.69 91 ALA A CA 1
ATOM 724 C C . ALA A 1 91 ? -1.969 4.230 -12.156 1.00 93.69 91 ALA A C 1
ATOM 726 O O . ALA A 1 91 ? -2.174 5.319 -11.612 1.00 93.69 91 ALA A O 1
ATOM 727 N N . PHE A 1 92 ? -1.845 3.095 -11.455 1.00 94.81 92 PHE A N 1
ATOM 728 C CA . PHE A 1 92 ? -1.978 3.045 -9.995 1.00 94.81 92 PHE A CA 1
ATOM 729 C C . PHE A 1 92 ? -0.930 3.923 -9.304 1.00 94.81 92 PHE A C 1
ATOM 731 O O . PHE A 1 92 ? -1.262 4.771 -8.476 1.00 94.81 92 PHE A O 1
ATOM 738 N N . VAL A 1 93 ? 0.346 3.773 -9.673 1.00 93.62 93 VAL A N 1
ATOM 739 C CA . VAL A 1 93 ? 1.445 4.557 -9.094 1.00 93.62 93 VAL A CA 1
ATOM 740 C C . VAL A 1 93 ? 1.261 6.049 -9.368 1.00 93.62 93 VAL A C 1
ATOM 742 O O . VAL A 1 93 ? 1.548 6.860 -8.491 1.00 93.62 93 VAL A O 1
ATOM 745 N N . SER A 1 94 ? 0.768 6.433 -10.546 1.00 95.06 94 SER A N 1
ATOM 746 C CA . SER A 1 94 ? 0.504 7.837 -10.883 1.00 95.06 94 SER A CA 1
ATOM 747 C C . SER A 1 94 ? -0.587 8.432 -9.998 1.00 95.06 94 SER A C 1
ATOM 749 O O . SER A 1 94 ? -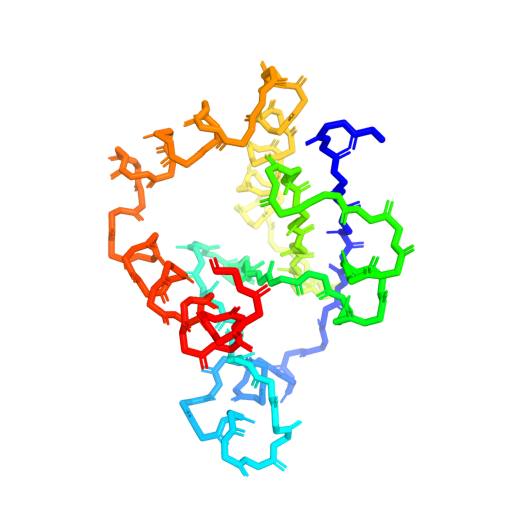0.390 9.509 -9.437 1.00 95.06 94 SER A O 1
ATOM 751 N N . TYR A 1 95 ? -1.690 7.707 -9.791 1.00 95.31 95 TYR A N 1
ATOM 752 C CA . TYR A 1 95 ? -2.728 8.126 -8.850 1.00 95.31 95 TYR A CA 1
ATOM 753 C C . TYR A 1 95 ? -2.164 8.276 -7.432 1.00 95.31 95 TYR A C 1
ATOM 755 O O . TYR A 1 95 ? -2.333 9.315 -6.792 1.00 95.31 95 TYR A O 1
ATOM 763 N N . MET A 1 96 ? -1.438 7.263 -6.951 1.00 96.25 96 MET A N 1
ATOM 764 C CA . MET A 1 96 ? -0.870 7.281 -5.604 1.00 96.25 96 MET A CA 1
ATOM 765 C C . MET A 1 96 ? 0.145 8.418 -5.432 1.00 96.25 96 MET A C 1
ATOM 767 O O . MET A 1 96 ? 0.159 9.057 -4.388 1.00 96.25 96 MET A O 1
ATOM 771 N N . LYS A 1 97 ? 0.940 8.761 -6.454 1.00 96.19 97 LYS A N 1
ATOM 772 C CA . LYS A 1 97 ? 1.832 9.934 -6.413 1.00 96.19 97 LYS A CA 1
ATOM 773 C C . LYS A 1 97 ? 1.068 11.249 -6.277 1.00 96.19 97 LYS A C 1
ATOM 775 O O . LYS A 1 97 ? 1.526 12.123 -5.549 1.00 96.19 97 LYS A O 1
ATOM 780 N N . THR A 1 98 ? -0.069 11.392 -6.955 1.00 96.75 98 THR A N 1
ATOM 781 C CA . THR A 1 98 ? -0.882 12.615 -6.901 1.00 96.75 98 THR A CA 1
ATOM 782 C C . THR A 1 98 ? -1.586 12.774 -5.553 1.00 96.75 98 THR A C 1
ATOM 784 O O . THR A 1 98 ? -1.600 13.871 -5.001 1.00 96.75 98 THR A O 1
ATOM 787 N N . HIS A 1 99 ? -2.152 11.695 -5.006 1.00 95.69 99 HIS A N 1
ATOM 788 C CA . HIS A 1 99 ? -2.987 11.759 -3.798 1.00 95.69 99 HIS A CA 1
ATOM 789 C C . HIS A 1 99 ? -2.234 11.430 -2.498 1.00 95.69 99 HIS A C 1
ATOM 791 O O . HIS A 1 99 ? -2.589 11.933 -1.437 1.00 95.69 99 HIS A O 1
ATOM 797 N N . TY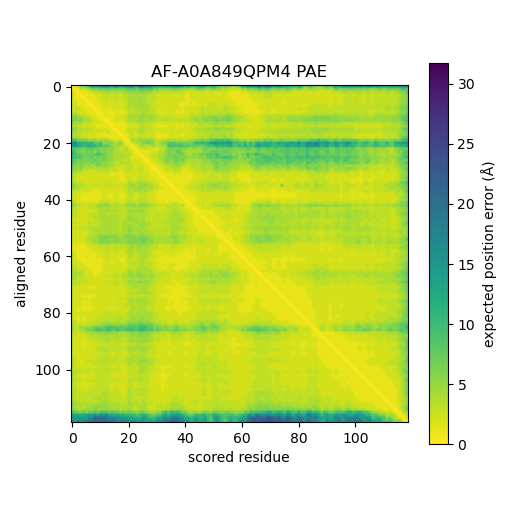R A 1 100 ? -1.170 10.630 -2.584 1.00 96.69 100 TYR A N 1
ATOM 798 C CA . TYR A 1 100 ? -0.373 10.111 -1.465 1.00 96.69 100 TYR A CA 1
ATOM 799 C C . TYR A 1 100 ? 1.139 10.189 -1.750 1.00 96.69 100 TYR A C 1
ATOM 801 O O . TYR A 1 100 ? 1.836 9.165 -1.732 1.00 96.69 100 TYR A O 1
ATOM 809 N N . PRO A 1 101 ? 1.695 11.377 -2.054 1.00 96.75 101 PRO A N 1
ATOM 810 C CA . PRO A 1 101 ? 3.074 11.510 -2.534 1.00 96.75 101 PRO A CA 1
ATOM 811 C C . PRO A 1 101 ? 4.117 10.997 -1.534 1.00 96.75 101 PRO A C 1
ATOM 813 O O . PRO A 1 101 ? 5.096 10.353 -1.928 1.00 96.75 101 PRO A O 1
ATOM 816 N N . VAL A 1 102 ? 3.907 11.243 -0.237 1.00 96.25 102 VAL A N 1
ATOM 817 C CA . VAL A 1 102 ? 4.832 10.822 0.827 1.00 96.25 102 VAL A CA 1
ATOM 818 C C . VAL A 1 102 ? 4.828 9.301 0.955 1.00 96.25 102 VAL A C 1
ATOM 820 O O . VAL A 1 102 ? 5.883 8.671 0.869 1.00 96.25 102 VAL A O 1
ATOM 823 N N . GLN A 1 103 ? 3.643 8.704 1.078 1.00 96.00 103 GLN A N 1
ATOM 824 C CA . GLN A 1 103 ? 3.455 7.260 1.190 1.00 96.00 103 GLN A CA 1
ATOM 825 C C . GLN A 1 103 ? 4.004 6.544 -0.044 1.00 96.00 103 GLN A C 1
ATOM 827 O O . GLN A 1 103 ? 4.714 5.549 0.078 1.00 96.00 103 GLN A O 1
ATOM 832 N N . THR A 1 104 ? 3.755 7.088 -1.236 1.00 94.75 104 THR A N 1
ATOM 833 C CA . THR A 1 104 ? 4.253 6.516 -2.490 1.00 94.75 104 THR A CA 1
ATOM 834 C C . THR A 1 104 ? 5.773 6.562 -2.567 1.00 94.75 104 THR A C 1
ATOM 836 O O . THR A 1 104 ? 6.401 5.582 -2.963 1.00 94.75 104 THR A O 1
ATOM 839 N N . SER A 1 105 ? 6.390 7.662 -2.133 1.00 94.75 105 SER A N 1
ATOM 840 C CA . SER A 1 105 ? 7.852 7.777 -2.087 1.00 94.75 105 SER A CA 1
ATOM 841 C C . SER A 1 105 ? 8.473 6.751 -1.133 1.00 94.75 105 SER A C 1
ATOM 843 O O . SER A 1 105 ? 9.490 6.136 -1.458 1.00 94.75 105 SER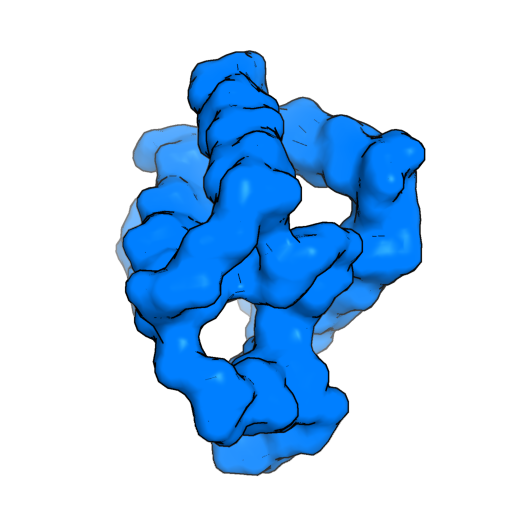 A O 1
ATOM 845 N N . VAL A 1 106 ? 7.847 6.521 0.027 1.00 93.50 106 VAL A N 1
ATOM 846 C CA . VAL A 1 106 ? 8.271 5.477 0.973 1.00 93.50 106 VAL A CA 1
ATOM 847 C C . VAL A 1 106 ? 8.088 4.085 0.362 1.00 93.50 106 VAL A C 1
ATOM 849 O O . VAL A 1 106 ? 9.013 3.279 0.429 1.00 93.50 106 VAL A O 1
ATOM 852 N N . ALA A 1 107 ? 6.954 3.818 -0.290 1.00 92.62 107 ALA A N 1
ATOM 853 C CA . ALA A 1 107 ? 6.663 2.531 -0.922 1.00 92.62 107 ALA A CA 1
ATOM 854 C C . ALA A 1 107 ? 7.679 2.186 -2.016 1.00 92.62 107 ALA A C 1
ATOM 856 O O . ALA A 1 107 ? 8.222 1.084 -2.023 1.00 92.62 107 ALA A O 1
ATOM 857 N N . VAL A 1 108 ? 7.995 3.142 -2.897 1.00 90.69 108 VAL A N 1
ATOM 858 C CA . VAL A 1 108 ? 8.990 2.964 -3.967 1.00 90.69 108 VAL A CA 1
ATOM 859 C C . VAL A 1 108 ? 10.381 2.720 -3.386 1.00 90.69 108 VAL A C 1
ATOM 861 O O . VAL A 1 108 ? 11.072 1.800 -3.816 1.00 90.69 108 VAL A O 1
ATOM 864 N N . ARG A 1 109 ? 10.790 3.488 -2.370 1.00 90.94 109 ARG A N 1
ATOM 865 C CA . ARG A 1 109 ? 12.080 3.277 -1.697 1.00 90.94 109 ARG A CA 1
ATOM 866 C C . ARG A 1 109 ? 12.164 1.897 -1.044 1.00 90.94 109 ARG A C 1
ATOM 868 O O . ARG A 1 109 ? 13.178 1.224 -1.190 1.00 90.94 109 ARG A O 1
ATOM 875 N N . ASN A 1 110 ? 11.105 1.465 -0.364 1.00 90.69 110 ASN A N 1
ATOM 876 C CA . ASN A 1 110 ? 11.030 0.141 0.251 1.00 90.69 110 ASN A CA 1
ATOM 877 C C . ASN A 1 110 ? 11.070 -0.976 -0.797 1.00 90.69 110 ASN A C 1
ATOM 879 O O . ASN A 1 110 ? 11.756 -1.976 -0.598 1.00 90.69 110 ASN A O 1
ATOM 883 N N . TYR A 1 111 ? 10.375 -0.787 -1.921 1.00 88.88 111 TYR A N 1
ATOM 884 C CA . TYR A 1 111 ? 10.390 -1.714 -3.046 1.00 88.88 111 TYR A CA 1
ATOM 885 C C . TYR A 1 111 ? 11.799 -1.883 -3.614 1.00 88.88 111 TYR A C 1
ATOM 887 O O . TYR A 1 111 ? 12.285 -3.005 -3.707 1.00 88.88 111 TYR A O 1
ATOM 895 N N . LEU A 1 112 ? 12.475 -0.777 -3.940 1.00 88.62 112 LEU A N 1
ATOM 896 C CA . LEU A 1 112 ? 13.833 -0.802 -4.486 1.00 88.62 112 LEU A CA 1
ATOM 897 C C . LEU A 1 112 ? 14.838 -1.368 -3.480 1.00 88.62 112 LEU A C 1
ATOM 899 O O . LEU A 1 112 ? 15.684 -2.167 -3.852 1.00 88.62 112 LEU A O 1
ATOM 903 N N . ARG A 1 113 ? 14.714 -1.037 -2.190 1.00 87.81 113 ARG A N 1
ATOM 904 C CA . ARG A 1 113 ? 15.575 -1.609 -1.142 1.00 87.81 113 ARG A CA 1
ATOM 905 C C . ARG A 1 113 ? 15.423 -3.131 -1.019 1.00 87.81 113 ARG A C 1
ATOM 907 O O . ARG A 1 113 ? 16.375 -3.794 -0.633 1.00 87.81 113 ARG A O 1
ATOM 914 N N . PHE A 1 114 ? 14.237 -3.679 -1.290 1.00 88.81 114 PHE A N 1
ATOM 915 C CA . PHE A 1 114 ? 13.955 -5.105 -1.098 1.00 88.81 114 PHE A CA 1
ATOM 916 C C . PHE A 1 114 ? 14.080 -5.954 -2.376 1.00 88.81 114 PHE A C 1
ATOM 918 O O . PHE A 1 114 ? 14.422 -7.133 -2.299 1.00 88.81 114 PHE A O 1
ATOM 925 N N . TYR A 1 115 ? 13.781 -5.378 -3.542 1.00 85.88 115 TYR A N 1
ATOM 926 C CA . TYR A 1 115 ? 13.784 -6.067 -4.837 1.00 85.88 115 TYR A CA 1
ATOM 927 C C . TYR A 1 115 ? 14.799 -5.503 -5.841 1.00 85.88 115 TYR A C 1
ATOM 929 O O . TYR A 1 115 ? 14.929 -6.074 -6.915 1.00 85.88 115 TYR A O 1
ATOM 937 N N . GLY A 1 116 ? 15.489 -4.399 -5.544 1.00 80.12 116 GLY A N 1
ATOM 938 C CA . GLY A 1 116 ? 16.326 -3.681 -6.514 1.00 80.12 116 GLY A CA 1
ATOM 939 C C . GLY A 1 116 ? 17.556 -4.439 -7.007 1.00 80.12 116 GLY A C 1
ATOM 940 O O . GLY A 1 116 ? 18.065 -4.099 -8.059 1.00 80.12 116 GLY A O 1
ATOM 941 N N . ASP A 1 117 ? 18.006 -5.477 -6.301 1.00 75.00 117 ASP A N 1
ATOM 942 C CA . ASP A 1 117 ? 19.093 -6.343 -6.786 1.00 75.00 117 ASP A CA 1
ATOM 943 C C . ASP A 1 117 ? 18.589 -7.469 -7.711 1.00 75.00 117 ASP A C 1
ATOM 945 O O . ASP A 1 117 ? 19.383 -8.198 -8.301 1.00 75.00 117 ASP A O 1
ATOM 949 N N . LEU A 1 118 ? 17.267 -7.659 -7.809 1.00 60.09 118 LEU A N 1
ATOM 950 C CA . LEU A 1 118 ? 16.639 -8.712 -8.617 1.00 60.09 118 LEU A CA 1
ATOM 951 C C . LEU A 1 118 ? 16.228 -8.229 -10.017 1.00 60.09 118 LEU A C 1
ATOM 953 O O . LEU A 1 118 ? 15.880 -9.066 -10.852 1.00 60.09 118 LEU A O 1
ATOM 957 N N . TYR A 1 119 ? 16.247 -6.915 -10.261 1.00 56.44 119 TYR A N 1
ATOM 958 C CA . TYR A 1 119 ? 15.787 -6.255 -11.488 1.00 56.44 119 TYR A CA 1
ATOM 959 C C . TYR A 1 119 ? 16.701 -5.092 -11.855 1.00 56.44 119 TYR A C 1
ATOM 961 O O . TYR A 1 119 ? 16.897 -4.871 -13.069 1.00 56.44 119 TYR A O 1
#

Foldseek 3Di:
DLEAEAEEEDAPVCLCVQAPCCVCVVPVAGHWFDDDQQKTKAFDDPCCPPVPHDPFGHGMYIYHHPDGDPVRVVVVVVLVVQRVPDPHDVSSLVVCCVRPVPRSVSRVVRCCVRCVVVD

Mean predicted aligned error: 3.5 Å

Radius of gyration: 13.8 Å; Cα contacts (8 Å, |Δi|>4): 149; chains: 1; bounding box: 36×30×35 Å

pLDDT: mean 91.83, std 6.96, range [56.44, 98.19]

Secondary structure (DSSP, 8-state):
--EEEEEEEE-GGGHHHHH-TTHHHHHSSPPPEE-STT-EEE---HHHHHHHS-TTSEEEEEEEESS--HHHHHHHHHHHHHHHH-SSHHHHHHHHHHH-HHHHHHHHHHHHHHHTT--